Protein AF-A0A2J7VAR5-F1 (afdb_monomer_lite)

Structure (mmCIF, N/CA/C/O backbone):
data_AF-A0A2J7VAR5-F1
#
_entry.id   AF-A0A2J7VAR5-F1
#
loop_
_atom_site.group_PDB
_atom_site.id
_atom_site.type_symbol
_atom_site.label_atom_id
_atom_site.label_alt_id
_atom_site.label_comp_id
_atom_site.label_asym_id
_atom_site.label_entity_id
_atom_site.label_seq_id
_atom_site.pdbx_PDB_ins_code
_atom_site.Cartn_x
_atom_site.Cartn_y
_atom_site.Cartn_z
_atom_site.occupancy
_atom_site.B_iso_or_equiv
_atom_site.auth_seq_id
_atom_site.auth_comp_id
_atom_site.auth_asym_id
_atom_site.auth_atom_id
_atom_site.pdbx_PDB_model_num
ATOM 1 N N . MET A 1 1 ? -1.987 -6.791 58.591 1.00 36.12 1 MET A N 1
ATOM 2 C CA . MET A 1 1 ? -2.782 -7.453 57.541 1.00 36.12 1 MET A CA 1
ATOM 3 C C . MET A 1 1 ? -2.979 -6.386 56.494 1.00 36.12 1 MET A C 1
ATOM 5 O O . MET A 1 1 ? -3.810 -5.518 56.704 1.00 36.12 1 MET A O 1
ATOM 9 N N . ASP A 1 2 ? -2.118 -6.373 55.482 1.00 39.19 2 ASP A N 1
ATOM 10 C CA . ASP A 1 2 ? -2.152 -5.362 54.429 1.00 39.19 2 ASP A CA 1
ATOM 11 C C . ASP A 1 2 ? -2.899 -5.950 53.233 1.00 39.19 2 ASP A C 1
ATOM 13 O O . ASP A 1 2 ? -2.387 -6.803 52.506 1.00 39.19 2 ASP A O 1
ATOM 17 N N . GLU A 1 3 ? -4.153 -5.526 53.090 1.00 48.62 3 GLU A N 1
ATOM 18 C CA . GLU A 1 3 ? -4.937 -5.663 51.867 1.00 48.62 3 GLU A CA 1
ATOM 19 C C . GLU A 1 3 ? -4.344 -4.717 50.818 1.00 48.62 3 GLU A C 1
ATOM 21 O O . GLU A 1 3 ? -4.727 -3.555 50.702 1.00 48.62 3 GLU A O 1
ATOM 26 N N . HIS A 1 4 ? -3.363 -5.205 50.062 1.00 43.72 4 HIS A N 1
ATOM 27 C CA . HIS A 1 4 ? -2.895 -4.525 48.861 1.00 43.72 4 HIS A CA 1
ATOM 28 C C . HIS A 1 4 ? -3.667 -5.035 47.645 1.00 43.72 4 HIS A C 1
ATOM 30 O O . HIS A 1 4 ? -3.320 -6.041 47.035 1.00 43.72 4 HIS A O 1
ATOM 36 N N . ASP A 1 5 ? -4.76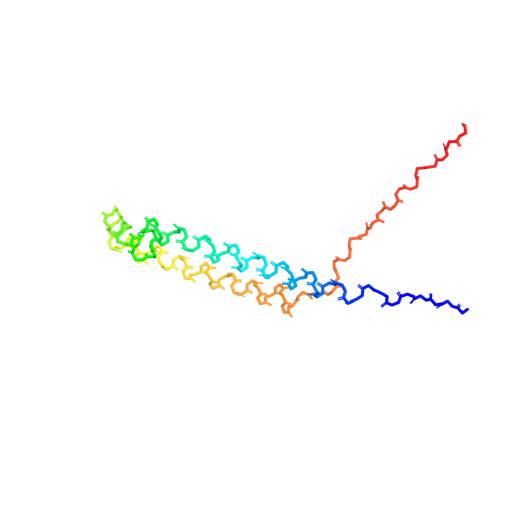5 -4.331 47.377 1.00 45.16 5 ASP A N 1
ATOM 37 C CA . ASP A 1 5 ? -5.206 -3.840 46.068 1.00 45.16 5 ASP A CA 1
ATOM 38 C C . ASP A 1 5 ? -4.568 -4.524 44.837 1.00 45.16 5 ASP A C 1
ATOM 40 O O . ASP A 1 5 ? -3.611 -4.041 44.233 1.00 45.16 5 ASP A O 1
ATOM 44 N N . PHE A 1 6 ? -5.130 -5.672 44.451 1.00 43.09 6 PHE A N 1
ATOM 45 C CA . PHE A 1 6 ? -4.861 -6.371 43.186 1.00 43.09 6 PHE A CA 1
ATOM 46 C C . PHE A 1 6 ? -5.680 -5.777 42.013 1.00 43.09 6 PHE A C 1
ATOM 48 O O . PHE A 1 6 ? -6.086 -6.497 41.101 1.00 43.09 6 PHE A O 1
ATOM 55 N N . GLY A 1 7 ? -5.962 -4.471 42.036 1.00 44.00 7 GLY A N 1
ATOM 56 C CA . GLY A 1 7 ? -6.928 -3.816 41.148 1.00 44.00 7 GLY A CA 1
ATOM 57 C C . GLY A 1 7 ? -6.431 -3.346 39.775 1.00 44.00 7 GLY A C 1
ATOM 58 O O . GLY A 1 7 ? -7.241 -2.813 39.027 1.00 44.00 7 GLY A O 1
ATOM 59 N N . ASP A 1 8 ? -5.154 -3.518 39.407 1.00 47.28 8 ASP A N 1
ATOM 60 C CA . ASP A 1 8 ? -4.585 -2.804 38.237 1.00 47.28 8 ASP A CA 1
ATOM 61 C C . ASP A 1 8 ? -3.917 -3.699 37.171 1.00 47.28 8 ASP A C 1
ATOM 63 O O . ASP A 1 8 ? -3.191 -3.233 36.296 1.00 47.28 8 ASP A O 1
ATOM 67 N N . ALA A 1 9 ? -4.150 -5.015 37.224 1.00 47.34 9 ALA A N 1
ATOM 68 C CA . ALA A 1 9 ? -3.660 -5.952 36.201 1.00 47.34 9 ALA A CA 1
ATOM 69 C C . ALA A 1 9 ? -4.696 -6.255 35.097 1.00 47.34 9 ALA A C 1
ATOM 71 O O . ALA A 1 9 ? -4.331 -6.778 34.045 1.00 47.34 9 ALA A O 1
ATOM 72 N N . ALA A 1 10 ? -5.974 -5.921 35.316 1.00 51.31 10 ALA A N 1
ATOM 73 C CA . ALA A 1 10 ? -7.068 -6.170 34.369 1.00 51.31 10 ALA A CA 1
ATOM 74 C C . ALA A 1 10 ? -7.322 -5.005 33.387 1.00 51.31 10 ALA A C 1
ATOM 76 O O . ALA A 1 10 ? -7.956 -5.194 32.356 1.00 51.31 10 ALA A O 1
ATOM 77 N N . THR A 1 11 ? -6.782 -3.817 33.662 1.00 55.25 11 THR A N 1
ATOM 78 C CA . THR A 1 11 ? -7.022 -2.557 32.928 1.00 55.25 11 THR A CA 1
ATOM 79 C C . THR A 1 11 ? -6.172 -2.391 31.662 1.00 55.25 11 THR A C 1
ATOM 81 O O . THR A 1 11 ? -6.590 -1.745 30.701 1.00 55.25 11 THR A O 1
ATOM 84 N N . PHE A 1 12 ? -4.983 -2.993 31.616 1.00 56.06 12 PHE A N 1
ATOM 85 C CA . PHE A 1 12 ? -4.101 -2.965 30.442 1.00 56.06 12 PHE A CA 1
ATOM 86 C C . PHE A 1 12 ? -4.647 -3.697 29.200 1.00 56.06 12 PHE A C 1
ATOM 88 O O . PHE A 1 12 ? -4.555 -3.121 28.112 1.00 56.06 12 PHE A O 1
ATOM 95 N N . PRO A 1 13 ? -5.207 -4.921 29.299 1.00 67.62 13 PRO A N 1
ATOM 96 C CA . PRO A 1 13 ? -5.733 -5.619 28.127 1.00 67.62 13 PRO A CA 1
ATOM 97 C C . PRO A 1 13 ? -6.984 -4.947 27.549 1.00 67.62 13 PRO A C 1
ATOM 99 O O . PRO A 1 13 ? -7.086 -4.840 26.331 1.00 67.62 13 PRO A O 1
ATOM 102 N N . GLU A 1 14 ? -7.884 -4.422 28.388 1.00 77.94 14 GLU A N 1
ATOM 103 C CA . GLU A 1 14 ? -9.088 -3.710 27.927 1.00 77.94 14 GLU A CA 1
ATOM 104 C C . GLU A 1 14 ? -8.722 -2.442 27.151 1.00 77.94 14 GLU A C 1
ATOM 106 O O . GLU A 1 14 ? -9.194 -2.225 26.037 1.00 77.94 14 GLU A O 1
ATOM 111 N N . ARG A 1 15 ? -7.784 -1.648 27.678 1.00 78.19 15 ARG A N 1
ATOM 112 C CA . ARG A 1 15 ? -7.333 -0.425 27.008 1.00 78.19 15 ARG A CA 1
ATOM 113 C C . ARG A 1 15 ? -6.554 -0.698 25.722 1.00 78.19 15 ARG A C 1
ATOM 115 O O . ARG A 1 15 ? -6.674 0.055 24.758 1.00 78.19 15 ARG A O 1
ATOM 122 N N . ALA A 1 16 ? -5.766 -1.773 25.683 1.00 76.38 16 ALA A N 1
ATOM 123 C CA . ALA A 1 16 ? -5.102 -2.215 24.458 1.00 76.38 16 ALA A CA 1
ATOM 124 C C . ALA A 1 16 ? -6.120 -2.664 23.398 1.00 76.38 16 ALA A C 1
ATOM 126 O O . ALA A 1 16 ? -5.964 -2.348 22.217 1.00 76.38 16 ALA A O 1
ATOM 127 N N . GLN A 1 17 ? -7.182 -3.351 23.821 1.00 82.19 17 GLN A N 1
ATOM 128 C CA . GLN A 1 17 ? -8.256 -3.799 22.944 1.00 82.19 17 GLN A CA 1
ATOM 129 C C . GLN A 1 17 ? -9.069 -2.623 22.391 1.00 82.19 17 GLN A C 1
ATOM 131 O O . GLN A 1 17 ? -9.329 -2.585 21.189 1.00 82.19 17 GLN A O 1
ATOM 136 N N . GLU A 1 18 ? -9.391 -1.625 23.217 1.00 89.25 18 GLU A N 1
ATOM 137 C CA . GLU A 1 18 ? -10.032 -0.380 22.773 1.00 89.25 18 GLU A CA 1
ATOM 138 C C . GLU A 1 18 ? -9.190 0.356 21.721 1.00 89.25 18 GLU A C 1
ATOM 140 O O . GLU A 1 1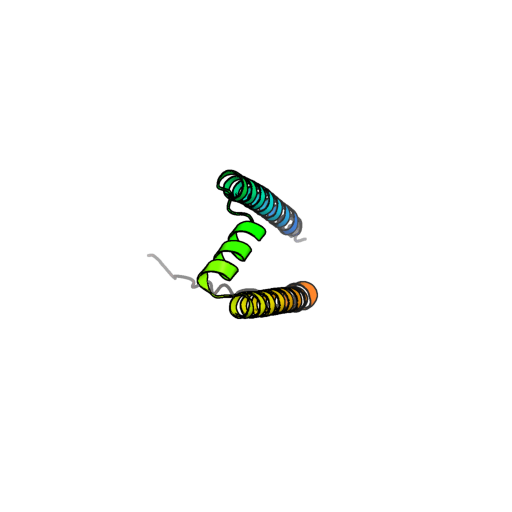8 ? -9.713 0.760 20.681 1.00 89.25 18 GLU A O 1
ATOM 145 N N . LEU A 1 19 ? -7.879 0.489 21.951 1.00 87.38 19 LEU A N 1
ATOM 146 C CA . LEU A 1 19 ? -6.966 1.133 21.002 1.00 87.38 19 LEU A CA 1
ATOM 147 C C . LEU A 1 19 ? -6.860 0.359 19.682 1.00 87.38 19 LEU A C 1
ATOM 149 O O . LEU A 1 19 ? -6.844 0.974 18.615 1.00 87.38 19 LEU A O 1
ATOM 153 N N . ALA A 1 20 ? -6.820 -0.975 19.731 1.00 86.38 20 ALA A N 1
ATOM 154 C CA . ALA A 1 20 ? -6.813 -1.812 18.533 1.00 86.38 20 ALA A CA 1
ATOM 155 C C . ALA A 1 20 ? -8.106 -1.641 17.718 1.00 86.38 20 ALA A C 1
ATOM 157 O O . ALA A 1 20 ? -8.053 -1.507 16.494 1.00 86.38 20 ALA A O 1
ATOM 158 N N . MET A 1 21 ? -9.254 -1.567 18.396 1.00 90.94 21 MET A N 1
ATOM 159 C CA . MET A 1 21 ? -10.551 -1.321 17.765 1.00 90.94 21 MET A CA 1
ATOM 160 C C . MET A 1 21 ? -10.598 0.054 17.083 1.00 90.94 21 MET A C 1
ATOM 162 O O . MET A 1 21 ? -10.982 0.152 15.918 1.00 90.94 21 MET A O 1
ATOM 166 N N . GLN A 1 22 ? -10.139 1.104 17.771 1.00 91.31 22 GLN A N 1
ATOM 167 C CA . GLN A 1 22 ? -10.067 2.462 17.218 1.00 91.31 22 GLN A CA 1
ATOM 168 C C . GLN A 1 22 ? -9.119 2.546 16.017 1.00 91.31 22 GLN A C 1
ATOM 170 O O . GLN A 1 22 ? -9.430 3.201 15.018 1.00 91.31 22 GLN A O 1
ATOM 175 N N . ALA A 1 23 ? -7.971 1.868 16.088 1.00 86.50 23 ALA A N 1
ATOM 176 C CA . ALA A 1 23 ? -7.037 1.785 14.974 1.00 86.50 23 ALA A CA 1
ATOM 177 C C . ALA A 1 23 ? -7.680 1.087 13.768 1.00 86.50 23 ALA A C 1
ATOM 179 O O . ALA A 1 23 ? -7.583 1.590 12.650 1.00 86.50 23 ALA A O 1
ATOM 180 N N . GLN A 1 24 ? -8.392 -0.020 13.987 1.00 93.62 24 GLN A N 1
ATOM 181 C CA . GLN A 1 24 ? -9.077 -0.753 12.922 1.00 93.62 24 GLN A CA 1
ATOM 182 C C . GLN A 1 24 ? -10.187 0.077 12.264 1.00 93.62 24 GLN A C 1
ATOM 184 O O . GLN A 1 24 ? -10.278 0.113 11.034 1.00 93.62 24 GLN A O 1
ATOM 189 N N . GLU A 1 25 ? -11.007 0.772 13.051 1.00 92.56 25 GLU A N 1
ATOM 190 C CA . GLU A 1 25 ? -12.058 1.658 12.538 1.00 92.56 25 GLU A CA 1
ATOM 191 C C . GLU A 1 25 ? -11.467 2.816 11.721 1.00 92.56 25 GLU A C 1
ATOM 193 O O . GLU A 1 25 ? -11.925 3.118 10.612 1.00 92.56 25 GLU A O 1
ATOM 198 N N . THR A 1 26 ? -10.389 3.416 12.230 1.00 91.69 26 THR A N 1
ATOM 199 C CA . THR A 1 26 ? -9.667 4.491 11.543 1.00 91.69 26 THR A CA 1
ATOM 200 C C . THR A 1 26 ? -9.101 3.997 10.215 1.00 91.69 26 THR A C 1
ATOM 202 O O . THR A 1 26 ? -9.355 4.605 9.175 1.00 91.69 26 THR A O 1
ATOM 205 N N . LEU A 1 27 ? -8.387 2.868 10.216 1.00 91.00 27 LEU A N 1
ATOM 206 C CA . LEU A 1 27 ? -7.811 2.278 9.006 1.00 91.00 27 LEU A CA 1
ATOM 207 C C . LEU A 1 27 ? -8.888 1.917 7.980 1.00 91.00 27 LEU A C 1
ATOM 209 O O . LEU A 1 27 ? -8.711 2.196 6.798 1.00 91.00 27 LEU A O 1
ATOM 213 N N . SER A 1 28 ? -10.024 1.377 8.426 1.00 90.94 28 SER A N 1
ATOM 214 C CA . SER A 1 28 ? -11.156 1.047 7.549 1.00 90.94 28 SER A CA 1
ATOM 215 C C . SER A 1 28 ? -11.751 2.298 6.897 1.00 90.94 28 SER A C 1
ATOM 217 O O . SER A 1 28 ? -12.028 2.314 5.697 1.00 90.94 28 SER A O 1
ATOM 219 N N . THR A 1 29 ? -11.894 3.379 7.668 1.00 92.19 29 THR A N 1
ATOM 220 C CA . THR A 1 29 ? -12.379 4.672 7.162 1.00 92.19 29 THR A CA 1
ATOM 221 C C . THR A 1 29 ? -11.423 5.258 6.126 1.00 92.19 29 THR A C 1
ATOM 223 O O . THR A 1 29 ? -11.852 5.686 5.054 1.00 92.19 29 THR A O 1
ATOM 226 N N . TYR A 1 30 ? -10.119 5.243 6.412 1.00 88.56 30 TYR A N 1
ATOM 227 C CA . TYR A 1 30 ? -9.101 5.710 5.471 1.00 88.56 30 TYR A CA 1
ATOM 228 C C . TYR A 1 30 ? -9.049 4.857 4.206 1.00 88.56 30 TYR A C 1
ATOM 230 O O . TYR A 1 30 ? -8.948 5.414 3.116 1.00 88.56 30 TYR A O 1
ATOM 238 N N . HIS A 1 31 ? -9.173 3.534 4.329 1.00 87.06 31 HIS A N 1
ATOM 239 C CA . HIS A 1 31 ? -9.224 2.637 3.179 1.00 87.06 31 HIS A CA 1
ATOM 240 C C . HIS A 1 31 ? -10.380 3.003 2.247 1.00 87.06 31 HIS A C 1
ATOM 242 O O . HIS A 1 31 ? -10.166 3.212 1.055 1.00 87.06 31 HIS A O 1
ATOM 248 N N . ARG A 1 32 ? -11.583 3.200 2.804 1.00 89.44 32 ARG A N 1
ATOM 249 C CA . ARG A 1 32 ? -12.754 3.603 2.018 1.00 89.44 32 ARG A CA 1
ATOM 250 C C . ARG A 1 32 ? -12.549 4.949 1.320 1.00 89.44 32 ARG A C 1
ATOM 252 O O . ARG A 1 32 ? -12.886 5.090 0.153 1.00 89.44 32 ARG A O 1
ATOM 259 N N . LEU A 1 33 ? -11.960 5.932 2.004 1.00 90.88 33 LEU A N 1
ATOM 260 C CA . LEU A 1 33 ? -11.658 7.242 1.411 1.00 90.88 33 LEU A CA 1
ATOM 261 C C . LEU A 1 33 ? -10.645 7.153 0.261 1.00 90.88 33 LEU A C 1
ATOM 263 O O . LEU A 1 33 ? -10.743 7.913 -0.703 1.00 90.88 33 LEU A O 1
ATOM 267 N N . LEU A 1 34 ? -9.661 6.258 0.365 1.00 88.62 34 LEU A N 1
ATOM 268 C CA . LEU A 1 34 ? -8.696 6.010 -0.705 1.00 88.62 34 LEU A CA 1
ATOM 269 C C . LEU A 1 34 ? -9.384 5.361 -1.913 1.00 88.62 34 LEU A C 1
ATOM 271 O O . LEU A 1 34 ? -9.209 5.842 -3.033 1.00 88.62 34 LEU A O 1
ATOM 275 N N . GLU A 1 35 ? -10.244 4.367 -1.687 1.00 86.75 35 GLU A N 1
ATOM 276 C CA . GLU A 1 35 ? -11.047 3.729 -2.738 1.00 86.75 35 GLU A CA 1
ATOM 277 C C . GLU A 1 35 ? -12.002 4.710 -3.431 1.00 86.75 35 GLU A C 1
ATOM 279 O O . GLU A 1 35 ? -12.032 4.767 -4.660 1.00 86.75 35 GLU A O 1
ATOM 284 N N . GLU A 1 36 ? -12.732 5.533 -2.670 1.00 90.50 36 GLU A N 1
ATOM 285 C CA . GLU A 1 36 ? -13.625 6.579 -3.199 1.00 90.50 36 GLU A CA 1
ATOM 286 C C . GLU A 1 36 ? -12.871 7.585 -4.084 1.00 90.50 36 GLU A C 1
ATOM 288 O O . GLU A 1 36 ? -13.428 8.132 -5.037 1.00 90.50 36 GLU A O 1
ATOM 293 N N . ARG A 1 37 ? -11.585 7.816 -3.797 1.00 88.06 37 ARG A N 1
ATOM 294 C CA . ARG A 1 37 ? -10.698 8.670 -4.600 1.00 88.06 37 ARG A CA 1
ATOM 295 C C . ARG A 1 37 ? -10.016 7.932 -5.754 1.00 88.06 37 ARG A C 1
ATOM 297 O O . ARG A 1 37 ? -9.205 8.537 -6.452 1.00 88.06 37 ARG A O 1
ATOM 304 N N . GLY A 1 38 ? -10.311 6.649 -5.955 1.00 83.06 38 GLY A N 1
ATOM 305 C CA . GLY A 1 38 ? -9.668 5.809 -6.966 1.00 83.06 38 GLY A CA 1
ATOM 306 C C . GLY A 1 38 ? -8.190 5.524 -6.679 1.00 83.06 38 GLY A C 1
ATOM 307 O O . GLY A 1 38 ? -7.464 5.084 -7.572 1.00 83.06 38 GLY A O 1
ATOM 308 N N . VAL A 1 39 ? -7.729 5.784 -5.452 1.00 85.81 39 VAL A N 1
ATOM 309 C CA . VAL A 1 39 ? -6.378 5.474 -4.979 1.00 85.81 39 VAL A CA 1
ATOM 310 C C . VAL A 1 39 ? -6.399 4.042 -4.463 1.00 85.81 39 VAL A C 1
ATOM 312 O O . VAL A 1 39 ? -6.579 3.779 -3.277 1.00 85.81 39 VAL A O 1
ATOM 315 N N . THR A 1 40 ? -6.265 3.104 -5.390 1.00 86.38 40 THR A N 1
ATOM 316 C CA . THR A 1 40 ? -6.176 1.677 -5.106 1.00 86.38 40 THR A CA 1
ATOM 317 C C . THR A 1 40 ? -4.723 1.231 -5.250 1.00 86.38 40 THR A C 1
ATOM 319 O O . THR A 1 40 ? -3.938 1.881 -5.948 1.00 86.38 40 THR A O 1
ATOM 322 N N . PRO A 1 41 ? -4.327 0.110 -4.628 1.00 81.62 41 PRO A N 1
ATOM 323 C CA . PRO A 1 41 ? -2.992 -0.447 -4.830 1.00 81.62 41 PRO A CA 1
ATOM 324 C C . PRO A 1 41 ? -2.655 -0.631 -6.317 1.00 81.62 41 PRO A C 1
ATOM 326 O O . PRO A 1 41 ? -1.557 -0.287 -6.750 1.00 81.62 41 PRO A O 1
ATOM 329 N N . ASP A 1 42 ? -3.627 -1.078 -7.115 1.00 83.94 42 ASP A N 1
ATOM 330 C CA . ASP A 1 42 ? -3.468 -1.266 -8.556 1.00 83.94 42 ASP A CA 1
ATOM 331 C C . ASP A 1 42 ? -3.309 0.053 -9.322 1.00 83.94 42 ASP A C 1
ATOM 333 O O . ASP A 1 42 ? -2.486 0.123 -10.237 1.00 83.94 42 ASP A O 1
ATOM 337 N N . SER A 1 43 ? -4.042 1.113 -8.957 1.00 83.56 43 SER A N 1
ATOM 338 C CA . SER A 1 43 ? -3.898 2.418 -9.617 1.00 83.56 43 SER A CA 1
ATOM 339 C C . SER A 1 43 ? -2.571 3.088 -9.263 1.00 83.56 43 SER A C 1
ATOM 341 O O . SER A 1 43 ? -1.901 3.628 -10.146 1.00 83.56 43 SER A O 1
ATOM 343 N N . CYS A 1 44 ? -2.115 2.950 -8.016 1.00 82.19 44 CYS A N 1
ATOM 344 C CA . CYS A 1 44 ? -0.773 3.353 -7.602 1.00 82.19 44 CYS A CA 1
ATOM 345 C C . CYS A 1 44 ? 0.307 2.585 -8.376 1.00 82.19 44 CYS A C 1
ATOM 347 O O . CYS A 1 44 ? 1.250 3.193 -8.879 1.00 82.19 44 CYS A O 1
ATOM 349 N N . LEU A 1 45 ? 0.170 1.263 -8.519 1.00 79.81 45 LEU A N 1
ATOM 350 C CA . LEU A 1 45 ? 1.108 0.446 -9.293 1.00 79.81 45 LEU A C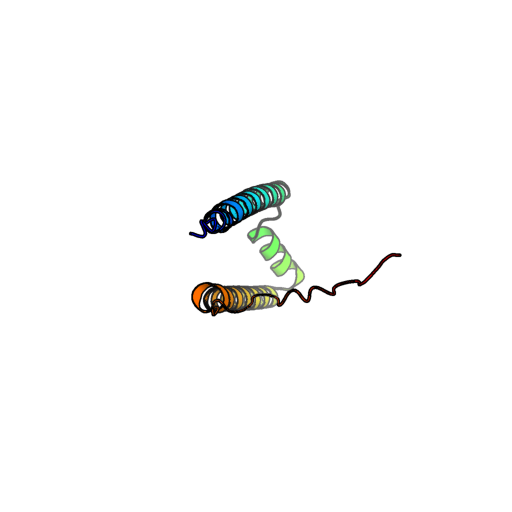A 1
ATOM 351 C C . LEU A 1 45 ? 1.105 0.821 -10.777 1.00 79.81 45 LEU A C 1
ATOM 353 O O . LEU A 1 45 ? 2.172 0.884 -11.385 1.00 79.81 45 LEU A O 1
ATOM 357 N N . ALA A 1 46 ? -0.060 1.093 -11.364 1.00 80.06 46 ALA A N 1
ATOM 358 C CA . ALA A 1 46 ? -0.171 1.535 -12.750 1.00 80.06 46 ALA A CA 1
ATOM 359 C C . ALA A 1 46 ? 0.524 2.887 -12.973 1.00 80.06 46 ALA A C 1
ATOM 361 O O . ALA A 1 46 ? 1.282 3.031 -13.933 1.00 80.06 46 ALA A O 1
ATOM 362 N N . GLU A 1 47 ? 0.347 3.847 -12.063 1.00 76.62 47 GLU A N 1
ATOM 363 C CA . GLU A 1 47 ? 1.052 5.131 -12.114 1.00 76.62 47 GLU A CA 1
ATOM 364 C C . GLU A 1 47 ? 2.561 4.973 -11.904 1.00 76.62 47 GLU A C 1
ATOM 366 O O . GLU A 1 47 ? 3.350 5.565 -12.641 1.00 76.62 47 GLU A O 1
ATOM 371 N N . LEU A 1 48 ? 2.991 4.112 -10.979 1.00 75.94 48 LEU A N 1
ATOM 372 C CA . LEU A 1 48 ? 4.409 3.800 -10.798 1.00 75.94 48 LEU A CA 1
ATOM 373 C C . LEU A 1 48 ? 5.006 3.131 -12.048 1.00 75.94 48 LEU A C 1
ATOM 375 O O . LEU A 1 48 ? 6.124 3.469 -12.433 1.00 75.94 48 LEU A O 1
ATOM 379 N N . ARG A 1 49 ? 4.261 2.250 -12.735 1.00 77.00 49 ARG A N 1
ATOM 380 C CA . ARG A 1 49 ? 4.672 1.653 -14.024 1.00 77.00 49 ARG A CA 1
ATOM 381 C C . ARG A 1 49 ? 4.768 2.708 -15.115 1.00 77.00 49 ARG A C 1
ATOM 383 O O . ARG A 1 49 ? 5.728 2.700 -15.881 1.00 77.00 49 ARG A O 1
ATOM 390 N N . ARG A 1 50 ? 3.810 3.635 -15.162 1.00 76.50 50 ARG A N 1
ATOM 391 C CA . ARG A 1 50 ? 3.767 4.730 -16.137 1.00 76.50 50 ARG A CA 1
ATOM 392 C C . ARG A 1 50 ? 4.913 5.727 -15.946 1.00 76.50 50 ARG A C 1
ATOM 394 O O . ARG A 1 50 ? 5.480 6.182 -16.934 1.00 76.50 50 ARG A O 1
ATOM 401 N N . VAL A 1 51 ? 5.236 6.086 -14.702 1.00 75.94 51 VAL A N 1
ATOM 402 C CA . VAL A 1 51 ? 6.230 7.123 -14.369 1.00 75.94 51 VAL A CA 1
ATOM 403 C C . VAL A 1 51 ? 7.645 6.555 -14.250 1.00 75.94 51 VAL A C 1
ATOM 405 O O . VAL A 1 51 ? 8.590 7.170 -14.737 1.00 75.94 51 VAL A O 1
ATOM 408 N N . GLY A 1 52 ? 7.806 5.399 -13.603 1.00 69.06 52 GLY A N 1
ATOM 409 C CA . GLY A 1 52 ? 9.110 4.795 -13.311 1.00 69.06 52 GLY A CA 1
ATOM 410 C C . GLY A 1 52 ? 9.528 3.672 -14.263 1.00 69.06 52 GLY A C 1
ATOM 411 O O . GLY A 1 52 ? 10.689 3.263 -14.247 1.00 69.06 52 GLY A O 1
ATOM 412 N N . GLY A 1 53 ? 8.613 3.168 -15.093 1.00 80.44 53 GLY A N 1
ATOM 413 C CA . GLY A 1 53 ? 8.819 1.943 -15.862 1.00 80.44 53 GLY A CA 1
ATOM 414 C C . GLY A 1 53 ? 8.677 0.679 -15.004 1.00 80.44 53 GLY A C 1
ATOM 415 O O . GLY A 1 53 ? 8.766 0.702 -13.776 1.00 80.44 53 GLY A O 1
ATOM 416 N N . GLU A 1 54 ? 8.462 -0.459 -15.661 1.00 75.44 54 GLU A N 1
ATOM 417 C CA . GLU A 1 54 ? 8.157 -1.743 -15.009 1.00 75.44 54 GLU A CA 1
ATOM 418 C C . GLU A 1 54 ? 9.269 -2.217 -14.053 1.00 75.44 54 GLU A C 1
ATOM 420 O O . GLU A 1 54 ? 8.994 -2.687 -12.951 1.00 75.44 54 GLU A O 1
ATOM 425 N N . ALA A 1 55 ? 10.533 -1.953 -14.397 1.00 73.81 55 ALA A N 1
ATOM 426 C CA . ALA A 1 55 ? 11.680 -2.287 -13.554 1.00 73.81 55 ALA A CA 1
ATOM 427 C C . ALA A 1 55 ? 11.728 -1.501 -12.226 1.00 73.81 55 ALA A C 1
ATOM 429 O O . ALA A 1 55 ? 12.179 -2.037 -11.211 1.00 73.81 55 ALA A O 1
ATOM 430 N N . ALA A 1 56 ? 11.269 -0.243 -12.204 1.00 74.06 56 ALA A N 1
ATOM 431 C CA . ALA A 1 56 ? 11.219 0.553 -10.975 1.00 74.06 56 ALA A CA 1
ATOM 432 C C . ALA A 1 56 ? 10.109 0.066 -10.035 1.00 74.06 56 ALA A C 1
ATOM 434 O O . ALA A 1 56 ? 10.279 0.071 -8.817 1.00 74.06 56 ALA A O 1
ATOM 435 N N . VAL A 1 57 ? 9.004 -0.416 -10.602 1.00 79.31 57 VAL A N 1
ATOM 436 C CA . VAL A 1 57 ? 7.878 -0.983 -9.850 1.00 79.31 57 VAL A CA 1
ATOM 437 C C . VAL A 1 57 ? 8.260 -2.306 -9.214 1.00 79.31 57 VAL A C 1
ATOM 439 O O . VAL A 1 57 ? 8.018 -2.499 -8.026 1.00 79.31 57 VAL A O 1
ATOM 442 N N . ASP A 1 58 ? 8.926 -3.185 -9.960 1.00 81.12 58 ASP A N 1
ATOM 443 C CA . ASP A 1 58 ? 9.415 -4.457 -9.422 1.00 81.12 58 ASP A CA 1
ATOM 444 C C . ASP A 1 58 ? 10.463 -4.262 -8.324 1.00 81.12 58 ASP A C 1
ATOM 446 O O . ASP A 1 58 ? 10.596 -5.098 -7.427 1.00 81.12 58 ASP A O 1
ATOM 450 N N . LYS A 1 59 ? 11.234 -3.171 -8.386 1.00 77.75 59 LYS A N 1
ATOM 451 C CA . LYS A 1 59 ? 12.158 -2.791 -7.317 1.00 77.75 59 LYS A CA 1
ATOM 452 C C . LYS A 1 59 ? 11.398 -2.297 -6.082 1.00 77.75 59 LYS A C 1
ATOM 454 O O . LYS A 1 59 ? 11.611 -2.837 -5.003 1.00 77.75 59 LYS A O 1
ATOM 459 N N . ALA A 1 60 ? 10.476 -1.347 -6.248 1.00 79.62 60 ALA A N 1
ATOM 460 C CA . ALA A 1 60 ? 9.676 -0.807 -5.147 1.00 79.62 60 ALA A CA 1
ATOM 461 C C . ALA A 1 60 ? 8.835 -1.891 -4.450 1.00 79.62 60 ALA A C 1
ATOM 463 O O . ALA A 1 60 ? 8.728 -1.911 -3.227 1.00 79.62 60 ALA A O 1
ATOM 464 N N . ARG A 1 61 ? 8.283 -2.836 -5.219 1.00 83.56 61 ARG A N 1
ATOM 465 C CA . ARG A 1 61 ? 7.553 -3.986 -4.681 1.00 83.56 61 ARG A CA 1
ATOM 466 C C . ARG A 1 61 ? 8.447 -4.864 -3.805 1.00 83.56 61 ARG A C 1
ATOM 468 O O . ARG A 1 61 ? 8.039 -5.221 -2.706 1.00 83.56 61 ARG A O 1
ATOM 475 N N . ARG A 1 62 ? 9.660 -5.185 -4.267 1.00 84.44 62 ARG A N 1
ATOM 476 C CA . ARG A 1 62 ? 10.628 -5.969 -3.482 1.00 84.44 62 ARG A CA 1
ATOM 477 C C . ARG A 1 62 ? 11.021 -5.260 -2.187 1.00 84.44 62 ARG A C 1
ATOM 479 O O . ARG A 1 62 ? 10.997 -5.885 -1.136 1.00 84.44 62 ARG A O 1
ATOM 486 N N . GLU A 1 63 ? 11.293 -3.958 -2.246 1.00 87.69 63 GLU A N 1
ATOM 487 C CA . GLU A 1 63 ? 11.621 -3.153 -1.058 1.00 87.69 63 GLU A CA 1
ATOM 488 C C . GLU A 1 63 ? 10.456 -3.103 -0.051 1.00 87.69 63 GLU A C 1
ATOM 490 O O . GLU A 1 63 ? 10.668 -3.192 1.162 1.00 87.69 63 GLU A O 1
ATOM 495 N N . ALA A 1 64 ? 9.213 -3.013 -0.536 1.00 85.69 64 ALA A N 1
ATOM 496 C CA . ALA A 1 64 ? 8.025 -3.065 0.313 1.00 85.69 64 ALA A CA 1
ATOM 497 C C . ALA A 1 64 ? 7.851 -4.443 0.976 1.00 85.69 64 ALA A C 1
ATOM 499 O O . ALA A 1 64 ? 7.597 -4.514 2.177 1.00 85.69 64 ALA A O 1
ATOM 500 N N . GLU A 1 65 ? 8.029 -5.532 0.222 1.00 91.25 65 GLU A N 1
ATOM 501 C CA . GLU A 1 65 ? 7.970 -6.902 0.751 1.00 91.25 65 GLU A CA 1
ATOM 502 C C . GLU A 1 65 ? 9.061 -7.155 1.809 1.00 91.25 65 GLU A C 1
ATOM 504 O O . GLU A 1 65 ? 8.787 -7.765 2.842 1.00 91.25 65 GLU A O 1
ATOM 509 N N . GLU A 1 66 ? 10.279 -6.650 1.598 1.00 89.50 66 GLU 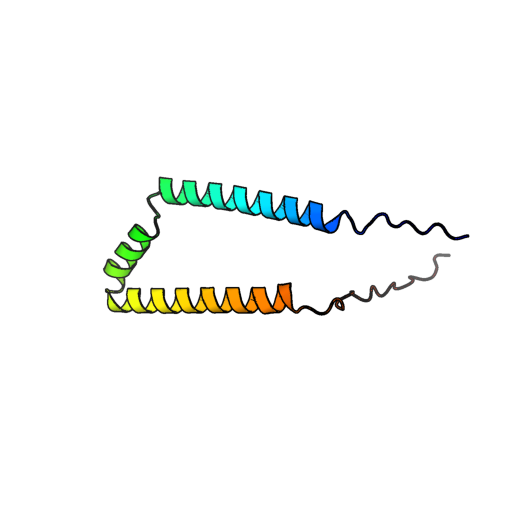A N 1
ATOM 510 C CA . GLU A 1 66 ? 11.369 -6.717 2.582 1.00 89.50 66 GLU A CA 1
ATOM 511 C C . GLU A 1 66 ? 11.055 -5.912 3.847 1.00 89.50 66 GLU A C 1
ATOM 513 O O . GLU A 1 66 ? 11.288 -6.387 4.959 1.00 89.50 66 GLU A O 1
ATOM 518 N N . THR A 1 67 ? 10.474 -4.721 3.690 1.00 90.12 67 THR A N 1
ATOM 519 C CA . THR A 1 67 ? 10.079 -3.875 4.824 1.00 90.12 67 THR A CA 1
ATOM 520 C C . THR A 1 67 ? 8.993 -4.542 5.664 1.00 90.12 67 THR A C 1
ATOM 522 O O . THR A 1 67 ? 9.084 -4.530 6.891 1.00 90.12 67 THR A O 1
ATOM 525 N N . LEU A 1 68 ? 7.995 -5.161 5.025 1.00 89.75 68 LEU A N 1
ATOM 526 C CA . LEU A 1 68 ? 6.936 -5.890 5.726 1.00 89.75 68 LEU A CA 1
ATOM 527 C C . LEU A 1 68 ? 7.502 -7.079 6.507 1.00 89.75 68 LEU A C 1
ATOM 529 O O . LEU A 1 68 ? 7.212 -7.208 7.691 1.00 89.75 68 LEU A O 1
ATOM 533 N N . ARG A 1 69 ? 8.401 -7.873 5.906 1.00 88.75 69 ARG A N 1
ATOM 534 C CA . ARG A 1 69 ? 9.084 -8.961 6.630 1.00 88.75 69 ARG A CA 1
ATOM 535 C C . ARG A 1 69 ? 9.891 -8.447 7.818 1.00 88.75 69 ARG A C 1
ATOM 537 O O . ARG A 1 69 ? 9.826 -9.026 8.895 1.00 88.75 69 ARG A O 1
ATOM 544 N N . ALA A 1 70 ? 10.624 -7.347 7.648 1.00 87.88 70 ALA A N 1
ATOM 545 C CA . ALA A 1 70 ? 11.388 -6.748 8.738 1.00 87.88 70 ALA A CA 1
ATOM 546 C C . ALA A 1 70 ? 10.479 -6.247 9.876 1.00 87.88 70 ALA A C 1
ATOM 548 O O . ALA A 1 70 ? 10.852 -6.331 11.047 1.00 87.88 70 ALA A O 1
ATOM 549 N N . MET A 1 71 ? 9.288 -5.737 9.547 1.00 85.06 71 MET A N 1
ATOM 550 C CA . MET A 1 71 ? 8.276 -5.376 10.537 1.00 85.06 71 MET A CA 1
ATOM 551 C C . MET A 1 71 ? 7.738 -6.608 11.264 1.00 85.06 71 MET A C 1
ATOM 553 O O . MET A 1 71 ? 7.706 -6.583 12.492 1.00 85.06 71 MET A O 1
ATOM 557 N N . ASP A 1 72 ? 7.394 -7.676 10.543 1.00 81.62 72 ASP A N 1
ATOM 558 C CA . ASP A 1 72 ? 6.912 -8.932 11.131 1.00 81.62 72 ASP A CA 1
ATOM 559 C C . ASP A 1 72 ? 7.955 -9.537 12.083 1.00 81.62 72 ASP A C 1
ATOM 561 O O . ASP A 1 72 ? 7.646 -9.832 13.237 1.00 81.62 72 ASP A O 1
ATOM 565 N N . GLU A 1 73 ? 9.222 -9.611 11.664 1.00 83.75 73 GLU A N 1
ATOM 566 C CA . GLU A 1 73 ? 10.328 -10.090 12.506 1.00 83.75 73 GLU A CA 1
ATOM 567 C C . GLU A 1 73 ? 10.572 -9.211 13.740 1.00 83.75 73 GLU A C 1
ATOM 569 O O . GLU A 1 73 ? 11.037 -9.689 14.783 1.00 83.75 73 GLU A O 1
ATOM 574 N N . ARG A 1 74 ? 10.340 -7.899 13.620 1.00 79.25 74 ARG A N 1
ATOM 575 C CA . ARG A 1 74 ? 10.478 -6.973 14.744 1.00 79.25 74 ARG A CA 1
ATOM 576 C C . ARG A 1 74 ? 9.316 -7.128 15.713 1.00 79.25 74 ARG A C 1
ATOM 578 O O . ARG A 1 74 ? 9.560 -7.166 16.912 1.00 79.25 74 ARG A O 1
ATOM 585 N N . ILE A 1 75 ? 8.089 -7.259 15.214 1.00 78.81 75 ILE A N 1
ATOM 586 C CA . ILE A 1 75 ? 6.904 -7.541 16.030 1.00 78.81 75 ILE A CA 1
ATOM 587 C C . ILE A 1 75 ? 7.102 -8.857 16.779 1.00 78.81 75 ILE A C 1
ATOM 589 O O . ILE A 1 75 ? 6.908 -8.899 17.989 1.00 78.81 75 ILE A O 1
ATOM 593 N N . GLU A 1 76 ? 7.563 -9.907 16.102 1.00 74.31 76 GLU A N 1
ATOM 594 C CA . GLU A 1 76 ? 7.831 -11.195 16.737 1.00 74.31 76 GLU A CA 1
ATOM 595 C C . GLU A 1 76 ? 8.880 -11.051 17.855 1.00 74.31 76 GLU A C 1
ATOM 597 O O . GLU A 1 76 ? 8.657 -11.492 18.981 1.00 74.31 76 GLU A O 1
ATOM 602 N N . ARG A 1 77 ? 9.978 -10.325 17.614 1.00 75.00 77 ARG A N 1
ATOM 603 C CA . ARG A 1 77 ? 11.002 -10.069 18.643 1.00 75.00 77 ARG A CA 1
ATOM 604 C C . ARG A 1 77 ? 10.521 -9.196 19.803 1.00 75.00 77 ARG A C 1
ATOM 606 O O . ARG A 1 77 ? 10.823 -9.497 20.954 1.00 75.00 77 ARG A O 1
ATOM 613 N N . GLU A 1 78 ? 9.815 -8.111 19.530 1.00 71.56 78 GLU A N 1
ATOM 614 C CA . GLU A 1 78 ? 9.428 -7.130 20.550 1.00 71.56 78 GLU A CA 1
ATOM 615 C C . GLU A 1 78 ? 8.191 -7.565 21.340 1.00 71.56 78 GLU A C 1
ATOM 617 O O . GLU A 1 78 ? 8.088 -7.256 22.524 1.00 71.56 78 GLU A O 1
ATOM 622 N N . VAL A 1 79 ? 7.270 -8.308 20.727 1.00 64.25 79 VAL A N 1
ATOM 623 C CA . VAL A 1 79 ? 6.023 -8.743 21.372 1.00 64.25 79 VAL A CA 1
ATOM 624 C C . VAL A 1 79 ? 6.174 -10.127 22.002 1.00 64.25 79 VAL A C 1
ATOM 626 O O . VAL A 1 79 ? 5.690 -10.332 23.114 1.00 64.25 79 VAL A O 1
ATOM 629 N N . MET A 1 80 ? 6.878 -11.065 21.353 1.00 57.78 80 MET A N 1
ATOM 630 C CA . MET A 1 80 ? 7.023 -12.437 21.870 1.00 57.78 80 MET A CA 1
ATOM 631 C C . MET A 1 80 ? 8.274 -12.636 22.741 1.00 57.78 80 MET A C 1
ATOM 633 O O . MET A 1 80 ? 8.326 -13.601 23.506 1.00 57.78 80 MET A O 1
ATOM 637 N N . HIS A 1 81 ? 9.276 -11.746 22.664 1.00 53.12 81 HIS A N 1
ATOM 638 C CA . HIS A 1 81 ? 10.549 -11.900 23.389 1.00 53.12 81 HIS A CA 1
ATOM 639 C C . HIS A 1 81 ? 10.976 -10.700 24.251 1.00 53.12 81 HIS A C 1
ATOM 641 O O . HIS A 1 81 ? 12.097 -10.704 24.767 1.00 53.12 81 HIS A O 1
ATOM 647 N N . ALA A 1 82 ? 10.121 -9.698 24.485 1.00 49.91 82 ALA A N 1
ATOM 648 C CA . ALA A 1 82 ? 10.451 -8.646 25.448 1.00 49.91 82 ALA A CA 1
ATOM 649 C C . ALA A 1 82 ? 10.543 -9.213 26.884 1.00 49.91 82 ALA A C 1
ATOM 651 O O . ALA A 1 82 ? 9.553 -9.736 27.404 1.00 49.91 82 ALA A O 1
ATOM 652 N N . PRO A 1 8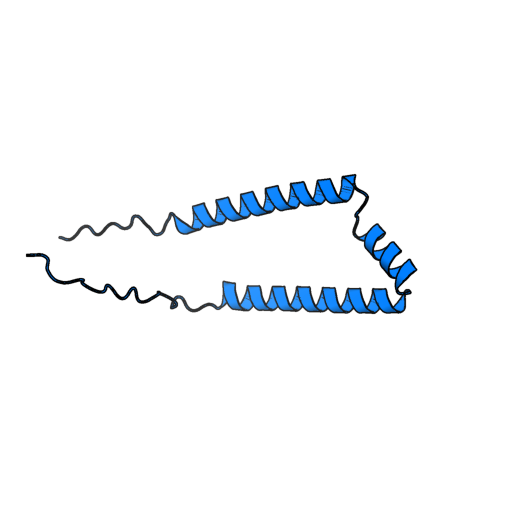3 ? 11.693 -9.091 27.581 1.00 47.41 83 PRO A N 1
ATOM 653 C CA . PRO A 1 83 ? 11.738 -9.355 29.011 1.00 47.41 83 PRO A CA 1
ATOM 654 C C . PRO A 1 83 ? 10.900 -8.290 29.728 1.00 47.41 83 PRO A C 1
ATOM 656 O O . PRO A 1 83 ? 10.981 -7.106 29.404 1.00 47.41 83 PRO A O 1
ATOM 659 N N . ALA A 1 84 ? 10.122 -8.700 30.731 1.00 52.97 84 ALA A N 1
ATOM 660 C CA . ALA A 1 84 ? 9.202 -7.870 31.520 1.00 52.97 84 ALA A CA 1
ATOM 661 C C . ALA A 1 84 ? 9.885 -6.787 32.403 1.00 52.97 84 ALA A C 1
ATOM 663 O O . ALA A 1 84 ? 9.452 -6.514 33.520 1.00 52.97 84 ALA A O 1
ATOM 664 N N . SER A 1 85 ? 10.980 -6.176 31.948 1.00 56.38 85 SER A N 1
ATOM 665 C CA . SER A 1 85 ? 11.897 -5.378 32.765 1.00 56.38 85 SER A CA 1
ATOM 666 C C . SER A 1 85 ? 12.271 -4.040 32.117 1.00 56.38 85 SER A C 1
ATOM 668 O O . SER A 1 85 ? 13.440 -3.671 32.084 1.00 56.38 85 SER A O 1
ATOM 670 N N . ASN A 1 86 ? 11.289 -3.264 31.665 1.00 49.78 86 ASN A N 1
ATOM 671 C CA . ASN A 1 86 ? 11.464 -1.818 31.498 1.00 49.78 86 ASN A CA 1
ATOM 672 C C . ASN A 1 86 ? 10.436 -1.080 32.364 1.00 49.78 86 ASN A C 1
ATOM 674 O O . ASN A 1 86 ? 9.549 -0.388 31.874 1.00 49.78 86 ASN A O 1
ATOM 678 N N . ARG A 1 87 ? 10.554 -1.241 33.690 1.00 48.19 87 ARG A N 1
ATOM 679 C CA . ARG A 1 87 ? 9.932 -0.314 34.644 1.00 48.19 87 ARG A CA 1
ATOM 680 C C . ARG A 1 87 ? 10.746 0.986 34.636 1.00 48.19 87 ARG A C 1
ATOM 682 O O . ARG A 1 87 ? 11.933 0.934 34.963 1.00 48.19 87 ARG A O 1
ATOM 689 N N . PRO A 1 88 ? 10.160 2.149 34.309 1.00 47.34 88 PRO A N 1
ATOM 690 C CA . PRO A 1 88 ? 10.844 3.414 34.512 1.00 47.34 88 PRO A CA 1
ATOM 691 C C . PRO A 1 88 ? 11.006 3.647 36.020 1.00 47.34 88 PRO A C 1
ATOM 693 O O . PRO A 1 88 ? 10.035 3.657 36.775 1.00 47.34 88 PRO A O 1
ATOM 696 N N . LEU A 1 89 ? 12.250 3.809 36.474 1.00 51.59 89 LEU A N 1
ATOM 697 C CA . LEU A 1 89 ? 12.566 4.270 37.825 1.00 51.59 89 LEU A CA 1
ATOM 698 C C . LEU A 1 89 ? 12.104 5.725 37.962 1.00 51.59 89 LEU A C 1
ATOM 700 O O . LEU A 1 89 ? 12.837 6.663 37.644 1.00 51.59 89 LEU A O 1
ATOM 704 N N 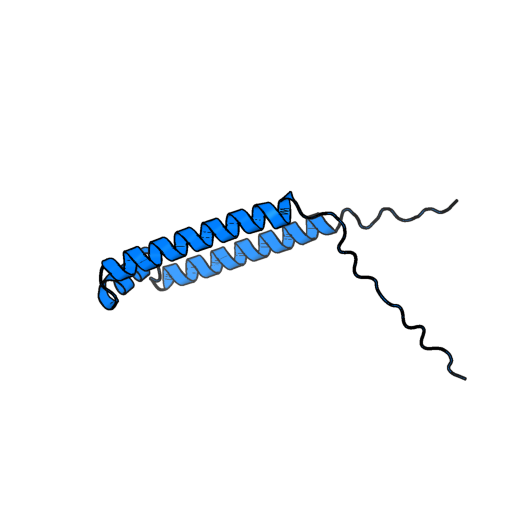. SER A 1 90 ? 10.875 5.918 38.434 1.00 51.25 90 SER A N 1
ATOM 705 C CA . SER A 1 90 ? 10.353 7.221 38.839 1.00 51.25 90 SER A CA 1
ATOM 706 C C . SER A 1 90 ? 11.199 7.769 39.994 1.00 51.25 90 SER A C 1
ATOM 708 O O . SER A 1 90 ? 10.988 7.437 41.160 1.00 51.25 90 SER A O 1
ATOM 710 N N . ARG A 1 91 ? 12.189 8.615 39.684 1.00 46.38 91 ARG A N 1
ATOM 711 C CA . ARG A 1 91 ? 12.921 9.422 40.672 1.00 46.38 91 ARG A CA 1
ATOM 712 C C . ARG A 1 91 ? 11.959 10.457 41.256 1.00 46.38 91 ARG A C 1
ATOM 714 O O . ARG A 1 91 ? 11.796 11.542 40.703 1.00 46.38 91 ARG A O 1
ATOM 721 N N . HIS A 1 92 ? 11.340 10.148 42.392 1.00 43.19 92 HIS A N 1
ATOM 722 C CA . HIS A 1 92 ? 10.699 11.168 43.215 1.00 43.19 92 HIS A CA 1
ATOM 723 C C . HIS A 1 92 ? 11.779 12.086 43.804 1.00 43.19 92 HIS A C 1
ATOM 725 O O . HIS A 1 92 ? 12.457 11.748 44.773 1.00 43.19 92 HIS A O 1
ATOM 731 N N . MET A 1 93 ? 11.955 13.267 43.204 1.00 43.94 93 MET A N 1
ATOM 732 C CA . MET A 1 93 ? 12.602 14.380 43.889 1.00 43.94 93 MET A CA 1
ATOM 733 C C . MET A 1 93 ? 11.643 14.906 44.957 1.00 43.94 93 MET A C 1
ATOM 735 O O . MET A 1 93 ? 10.660 15.577 44.655 1.00 43.94 93 MET A O 1
ATOM 739 N N . VAL A 1 94 ? 11.953 14.607 46.216 1.00 45.88 94 VAL A N 1
ATOM 740 C CA . VAL A 1 94 ? 11.365 15.275 47.377 1.00 45.88 94 VAL A CA 1
ATOM 741 C C . VAL A 1 94 ? 11.825 16.734 47.350 1.00 45.88 94 VAL A C 1
ATOM 743 O O . VAL A 1 94 ? 12.964 17.044 47.706 1.00 45.88 94 VAL A O 1
ATOM 746 N N . ARG A 1 95 ? 10.956 17.652 46.909 1.00 44.09 95 ARG A N 1
ATOM 747 C CA . ARG A 1 95 ? 11.174 19.090 47.101 1.00 44.09 95 ARG A CA 1
ATOM 748 C C . ARG A 1 95 ? 10.833 19.413 48.555 1.00 44.09 95 ARG A C 1
ATOM 750 O O . ARG A 1 95 ? 9.678 19.539 48.943 1.00 44.09 95 ARG A O 1
ATOM 757 N N . ARG A 1 96 ? 11.887 19.435 49.363 1.00 43.75 96 ARG A N 1
ATOM 758 C CA . ARG A 1 96 ? 11.907 19.731 50.793 1.00 43.75 96 ARG A CA 1
ATOM 759 C C . ARG A 1 96 ? 11.461 21.177 51.053 1.00 43.75 96 ARG A C 1
ATOM 761 O O . ARG A 1 96 ? 12.065 22.091 50.506 1.00 43.75 96 ARG A O 1
ATOM 768 N N . GLY A 1 97 ? 10.475 21.331 51.937 1.00 39.50 97 GLY A N 1
ATOM 769 C CA . GLY A 1 97 ? 10.368 22.424 52.909 1.00 39.50 97 GLY A CA 1
ATOM 770 C C . GLY A 1 97 ? 9.947 23.797 52.389 1.00 39.50 97 GLY A C 1
ATOM 771 O O . GLY A 1 97 ? 10.785 24.584 51.968 1.00 39.50 97 GLY A O 1
ATOM 772 N N . GLY A 1 98 ? 8.659 24.105 52.541 1.00 40.97 98 GLY A N 1
ATOM 773 C CA . GLY A 1 98 ? 8.218 25.464 52.836 1.00 40.97 98 GLY A CA 1
ATOM 774 C C . GLY A 1 98 ? 8.125 25.635 54.351 1.00 40.97 98 GLY A C 1
ATOM 775 O O . GLY A 1 98 ? 7.454 24.834 55.003 1.00 40.97 98 GLY A O 1
ATOM 776 N N . VAL A 1 99 ? 8.811 26.650 54.874 1.00 44.78 99 VAL A N 1
ATOM 777 C CA . VAL A 1 99 ? 8.392 27.462 56.025 1.00 44.78 99 VAL A CA 1
ATOM 778 C C . VAL A 1 99 ? 8.846 28.884 55.738 1.00 44.78 99 VAL A C 1
ATOM 780 O O . VAL A 1 99 ? 10.017 29.024 55.315 1.00 44.78 99 VAL A O 1
#

Foldseek 3Di:
DDPDDPPPPVPVVVVVVVVVVVVVVVVVVVVVVCVVVVNDPVVVLVVCCVPVNPVSSVVVVVVVVVVVVVVVVVCCCCVVPDDPPPDPPPPPDPPDDDD

pLDDT: mean 71.54, std 17.85, range [36.12, 93.62]

Radius of gyration: 23.95 Å; chains: 1; bounding box: 26×40×74 Å

Sequence (99 aa):
MDEHDFGDAATFPERAQELAMQAQETLSTYHRLLEERGVTPDSCLAELRRVGGEAAVDKARREAEETLRAMDERIEREVMHAPASNRPLSRHMVRRGGV

Secondary structure (DSSP, 8-state):
-------SSSHHHHHHHHHHHHHHHHHHHHHHHHHHTT--HHHHHHHHHHHH-HHHHHHHHHHHHHHHHHHHHHHHHHHHS--S---------------